Protein AF-A0A7Z8QZM4-F1 (afdb_monomer_lite)

Structure (mmCIF, N/CA/C/O backbone):
data_AF-A0A7Z8QZM4-F1
#
_entry.id   AF-A0A7Z8QZM4-F1
#
loop_
_atom_site.group_PDB
_atom_site.id
_atom_site.type_symbol
_atom_site.label_atom_id
_atom_site.label_alt_id
_atom_site.label_comp_id
_atom_site.label_asym_id
_atom_site.label_entity_id
_atom_site.label_seq_id
_atom_site.pdbx_PDB_ins_code
_atom_site.Cartn_x
_atom_site.Cartn_y
_atom_site.Cartn_z
_atom_site.occupancy
_atom_site.B_iso_or_equiv
_atom_site.auth_seq_id
_atom_site.auth_comp_id
_atom_site.auth_asym_id
_atom_site.auth_atom_id
_atom_site.pdbx_PDB_model_num
ATOM 1 N N . MET A 1 1 ? -69.045 -34.850 90.379 1.00 58.19 1 MET A N 1
ATOM 2 C CA . MET A 1 1 ? -67.818 -34.323 89.741 1.00 58.19 1 MET A CA 1
ATOM 3 C C . MET A 1 1 ? -67.681 -32.853 90.110 1.00 58.19 1 MET A C 1
ATOM 5 O O . MET A 1 1 ? -68.560 -32.062 89.785 1.00 58.19 1 MET A O 1
ATOM 9 N N . ASN A 1 2 ? -66.664 -32.503 90.896 1.00 66.75 2 ASN A N 1
ATOM 10 C CA . ASN A 1 2 ? -66.579 -31.185 91.529 1.00 66.75 2 ASN A CA 1
ATOM 11 C C . ASN A 1 2 ? -66.301 -30.125 90.456 1.00 66.75 2 ASN A C 1
ATOM 13 O O . ASN A 1 2 ? -65.239 -30.155 89.845 1.00 66.75 2 ASN A O 1
ATOM 17 N N . LYS A 1 3 ? -67.230 -29.182 90.233 1.00 71.94 3 LYS A N 1
ATOM 18 C CA . LYS A 1 3 ? -67.118 -28.116 89.209 1.00 71.94 3 LYS A CA 1
ATOM 19 C C . LYS A 1 3 ? -65.774 -27.367 89.255 1.00 71.94 3 LYS A C 1
ATOM 21 O O . LYS A 1 3 ? -65.265 -26.957 88.221 1.00 71.94 3 LYS A O 1
ATOM 26 N N . LYS A 1 4 ? -65.168 -27.265 90.444 1.00 78.50 4 LYS A N 1
ATOM 27 C CA . LYS A 1 4 ? -63.836 -26.679 90.669 1.00 78.50 4 LYS A CA 1
ATOM 28 C C . LYS A 1 4 ? -62.700 -27.449 89.976 1.00 78.50 4 LYS A C 1
ATOM 30 O O . LYS A 1 4 ? -61.766 -26.825 89.493 1.00 78.50 4 LYS A O 1
ATOM 35 N N . LEU A 1 5 ? -62.795 -28.778 89.889 1.00 81.06 5 LEU A N 1
ATOM 36 C CA . LEU A 1 5 ? -61.787 -29.633 89.250 1.00 81.06 5 LEU A CA 1
ATOM 37 C C . LEU A 1 5 ? -61.773 -29.438 87.724 1.00 81.06 5 LEU A C 1
ATOM 39 O O . LEU A 1 5 ? -60.714 -29.355 87.117 1.00 81.06 5 LEU A O 1
ATOM 43 N N . ILE A 1 6 ? -62.957 -29.298 87.118 1.00 83.44 6 ILE A N 1
ATOM 44 C CA . ILE A 1 6 ? -63.114 -29.068 85.672 1.00 83.44 6 ILE A CA 1
ATOM 45 C C . ILE A 1 6 ? -62.553 -27.692 85.288 1.00 83.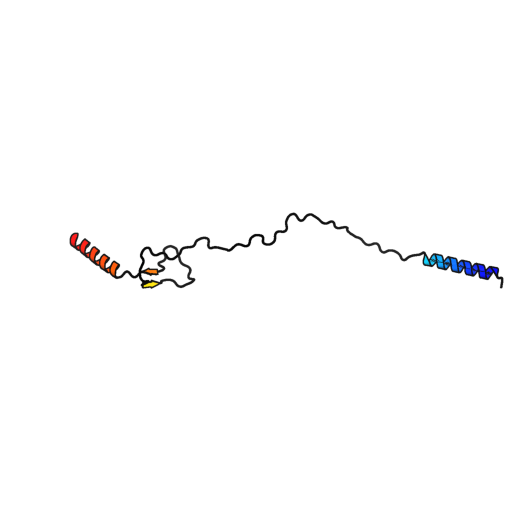44 6 ILE A C 1
ATOM 47 O O . ILE A 1 6 ? -61.843 -27.566 84.294 1.00 83.44 6 ILE A O 1
ATOM 51 N N . LEU A 1 7 ? -62.828 -26.675 86.108 1.00 84.69 7 LEU A N 1
ATOM 52 C CA . LEU A 1 7 ? -62.323 -25.314 85.913 1.00 84.69 7 LEU A CA 1
ATOM 53 C C . LEU A 1 7 ? -60.794 -25.249 86.027 1.00 84.69 7 LEU A C 1
ATOM 55 O O . LEU A 1 7 ? -60.151 -24.598 85.210 1.00 84.69 7 LEU A O 1
ATOM 59 N N . LEU A 1 8 ? -60.210 -25.978 86.984 1.00 87.25 8 LEU A N 1
ATOM 60 C CA . LEU A 1 8 ? -58.759 -26.084 87.137 1.00 87.25 8 LEU A CA 1
ATOM 61 C C . LEU A 1 8 ? -58.110 -26.755 85.916 1.00 87.25 8 LEU A C 1
ATOM 63 O O . LEU A 1 8 ? -57.141 -26.230 85.377 1.00 87.25 8 LEU A O 1
ATOM 67 N N . CYS A 1 9 ? -58.669 -27.873 85.438 1.00 86.50 9 CYS A N 1
ATOM 68 C CA . CYS A 1 9 ? -58.181 -28.536 84.227 1.00 86.50 9 CYS A CA 1
ATOM 69 C C . CYS A 1 9 ? -58.258 -27.623 82.999 1.00 86.50 9 CYS A C 1
ATOM 71 O O . CYS A 1 9 ? -57.295 -27.549 82.243 1.00 86.50 9 CYS A O 1
ATOM 73 N N . MET A 1 10 ? -59.363 -26.895 82.814 1.00 88.12 10 MET A N 1
ATOM 74 C CA . MET A 1 10 ? -59.510 -25.962 81.692 1.00 88.12 10 MET A CA 1
ATOM 75 C C . MET A 1 10 ? -58.445 -24.854 81.732 1.00 88.12 10 MET A C 1
ATOM 77 O O . MET A 1 10 ? -57.879 -24.504 80.700 1.00 88.12 10 MET A O 1
ATOM 81 N N . LEU A 1 11 ? -58.127 -24.345 82.924 1.00 90.25 11 LEU A N 1
ATOM 82 C CA . LEU A 1 11 ? -57.134 -23.288 83.115 1.00 90.25 11 LEU A CA 1
ATOM 83 C C . LEU A 1 11 ? -55.705 -23.787 82.843 1.00 90.25 11 LEU A C 1
ATOM 85 O O . LEU A 1 11 ? -54.921 -23.090 82.203 1.00 90.25 11 LEU A O 1
ATOM 89 N N . ILE A 1 12 ? -55.392 -25.024 83.240 1.00 90.69 12 ILE A N 1
ATOM 90 C CA . ILE A 1 12 ? -54.112 -25.679 82.928 1.00 90.69 12 ILE A CA 1
ATOM 91 C C . ILE A 1 12 ? -53.962 -25.890 81.415 1.00 90.69 12 ILE A C 1
ATOM 93 O O . ILE A 1 12 ? -52.904 -25.604 80.859 1.00 90.69 12 ILE A O 1
ATOM 97 N N . VAL A 1 13 ? -55.018 -26.343 80.733 1.00 90.50 13 VAL A N 1
ATOM 98 C CA . VAL A 1 13 ? -54.999 -26.559 79.276 1.00 90.50 13 VAL A CA 1
ATOM 99 C C . VAL A 1 13 ? -54.814 -25.242 78.519 1.00 90.50 13 VAL A C 1
ATOM 101 O O . VAL A 1 13 ? -54.049 -25.197 77.555 1.00 90.50 13 VAL A O 1
ATOM 104 N N . LEU A 1 14 ? -55.457 -24.163 78.973 1.00 90.75 14 LEU A N 1
ATOM 105 C CA . LEU A 1 14 ? -55.285 -22.822 78.407 1.00 90.75 14 LEU A CA 1
ATOM 106 C C . LEU A 1 14 ? -53.864 -22.281 78.618 1.00 90.75 14 LEU A C 1
ATOM 108 O O . LEU A 1 14 ? -53.269 -21.743 77.688 1.00 90.75 14 LEU A O 1
ATOM 112 N N . GLY A 1 15 ? -53.289 -22.471 79.809 1.00 90.06 15 GLY A N 1
ATOM 113 C CA . GLY A 1 15 ? -51.907 -22.069 80.082 1.00 90.06 15 GLY A CA 1
ATOM 114 C C . GLY A 1 15 ? -50.886 -22.862 79.261 1.00 90.06 15 GLY A C 1
ATOM 115 O O . GLY A 1 15 ? -49.938 -22.295 78.723 1.00 90.06 15 GLY A O 1
ATOM 116 N N . ALA A 1 16 ? -51.103 -24.170 79.102 1.00 87.31 16 ALA A N 1
ATOM 117 C CA . ALA A 1 16 ? -50.231 -25.025 78.302 1.00 87.31 16 ALA A CA 1
ATOM 118 C C . ALA A 1 16 ? -50.283 -24.667 76.809 1.00 87.31 16 ALA A C 1
ATOM 120 O O . ALA A 1 16 ? -49.244 -24.612 76.153 1.00 87.31 16 ALA A O 1
ATOM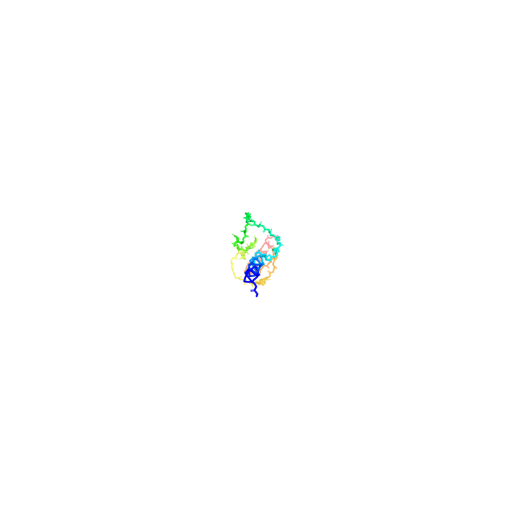 121 N N . THR A 1 17 ? -51.472 -24.374 76.274 1.00 85.00 17 THR A N 1
ATOM 122 C CA . THR A 1 17 ? -51.618 -23.955 74.872 1.00 85.00 17 THR A CA 1
ATOM 123 C C . THR A 1 17 ? -51.004 -22.582 74.617 1.00 85.00 17 THR A C 1
ATOM 125 O O . THR A 1 17 ? -50.324 -22.422 73.604 1.00 85.00 17 THR A O 1
ATOM 128 N N . SER A 1 18 ? -51.151 -21.613 75.530 1.00 84.75 18 SER A N 1
ATOM 129 C CA . SER A 1 18 ? -50.508 -20.300 75.363 1.00 84.75 18 SER A CA 1
ATOM 130 C C . SER A 1 18 ? -48.980 -20.393 75.417 1.00 84.75 18 SER A C 1
ATOM 132 O O . SER A 1 18 ? -48.287 -19.719 74.653 1.00 84.75 18 SER A O 1
ATOM 134 N N . TYR A 1 19 ? -48.450 -21.241 76.304 1.00 86.94 19 TYR A N 1
ATOM 135 C CA . TYR A 1 19 ? -47.015 -21.480 76.428 1.00 86.94 19 TYR A CA 1
ATOM 136 C C . TYR A 1 19 ? -46.443 -22.155 75.178 1.00 86.94 19 TYR A C 1
ATOM 138 O O . TYR A 1 19 ? -45.440 -21.696 74.637 1.00 86.94 19 TYR A O 1
ATOM 146 N N . TYR A 1 20 ? -47.124 -23.181 74.661 1.00 84.44 20 TYR A N 1
ATOM 147 C CA . TYR A 1 20 ? -46.693 -23.891 73.458 1.00 84.44 20 TYR A CA 1
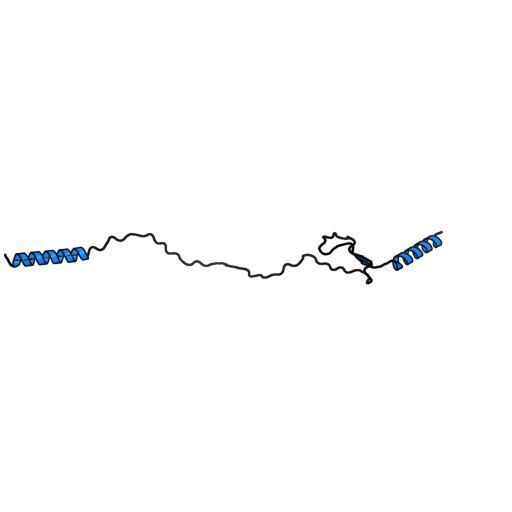ATOM 148 C C . TYR A 1 20 ? -46.685 -22.986 72.218 1.00 84.44 20 TYR A C 1
ATOM 150 O O . TYR A 1 20 ? -45.743 -23.028 71.435 1.00 84.44 20 TYR A O 1
ATOM 158 N N . PHE A 1 21 ? -47.677 -22.101 72.078 1.00 80.44 21 PHE A N 1
ATOM 159 C CA . PHE A 1 21 ? -47.702 -21.110 70.996 1.00 80.44 21 PHE A CA 1
ATOM 160 C C . PHE A 1 21 ? -46.608 -20.036 71.106 1.00 80.44 21 PHE A C 1
ATOM 162 O O . PHE A 1 21 ? -46.297 -19.392 70.106 1.00 80.44 21 PHE A O 1
ATOM 169 N N . SER A 1 22 ? -46.026 -19.828 72.292 1.00 78.50 22 SE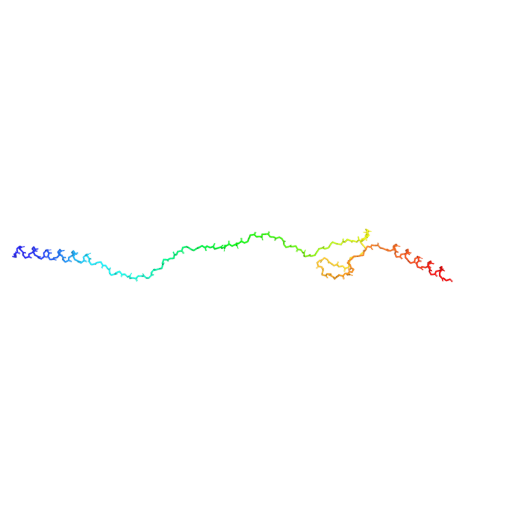R A N 1
ATOM 170 C CA . SER A 1 22 ? -44.970 -18.826 72.501 1.00 78.50 22 SER A CA 1
ATOM 171 C C . SER A 1 22 ? -43.560 -19.361 72.225 1.00 78.50 22 SER A C 1
ATOM 173 O O . SER A 1 22 ? -42.635 -18.567 72.055 1.00 78.50 22 SER A O 1
ATOM 175 N N . ILE A 1 23 ? -43.375 -20.684 72.150 1.00 79.81 23 ILE A N 1
ATOM 176 C CA . ILE A 1 23 ? -42.096 -21.298 71.774 1.00 79.81 23 ILE A CA 1
ATOM 177 C C . ILE A 1 23 ? -42.009 -21.306 70.244 1.00 79.81 23 ILE A C 1
ATOM 179 O O . ILE A 1 23 ? -42.478 -22.220 69.569 1.00 79.81 23 ILE A O 1
ATOM 183 N N . GLY A 1 24 ? -41.451 -20.232 69.688 1.00 72.19 24 GLY A N 1
ATOM 184 C CA . GLY A 1 24 ? -41.164 -20.132 68.258 1.00 72.19 24 GLY A CA 1
ATOM 185 C C . GLY A 1 24 ? -40.054 -21.101 67.815 1.00 72.19 24 GLY A C 1
ATOM 186 O O . GLY A 1 24 ? -39.226 -21.497 68.637 1.00 72.19 24 GLY A O 1
ATOM 187 N N . PRO A 1 25 ? -40.013 -21.479 66.525 1.00 71.56 25 PRO A N 1
ATOM 188 C CA . PRO A 1 25 ? -38.997 -22.383 65.990 1.00 71.56 25 PRO A CA 1
ATOM 189 C C . PRO A 1 25 ? -37.581 -21.804 66.121 1.00 71.56 25 PRO A C 1
ATOM 191 O O . PRO A 1 25 ? -37.372 -20.591 66.011 1.00 71.56 25 PRO A O 1
ATOM 194 N N . GLU A 1 26 ? -36.614 -22.694 66.338 1.00 70.69 26 GLU A N 1
ATOM 195 C CA . GLU A 1 26 ? -35.197 -22.370 66.507 1.00 70.69 26 GLU A CA 1
ATOM 196 C C . GLU A 1 26 ? -34.645 -21.709 65.232 1.00 70.69 26 GLU A C 1
ATOM 198 O O . GLU A 1 26 ? -34.824 -22.208 64.118 1.00 70.69 26 GLU A O 1
ATOM 203 N N . ARG A 1 27 ? -34.052 -20.519 65.377 1.00 73.50 27 ARG A N 1
ATOM 204 C CA . ARG A 1 27 ? -33.596 -19.707 64.242 1.00 73.50 27 ARG A CA 1
ATOM 205 C C . ARG A 1 27 ? -32.245 -20.227 63.760 1.00 73.50 27 ARG A C 1
ATOM 207 O O . ARG A 1 27 ? -31.322 -20.361 64.552 1.00 73.50 27 ARG A O 1
ATOM 214 N N . ILE A 1 28 ? -32.140 -20.504 62.463 1.00 78.19 28 ILE A N 1
ATOM 215 C CA . ILE A 1 28 ? -30.898 -20.962 61.832 1.00 78.19 28 ILE A CA 1
ATOM 216 C C . ILE A 1 28 ? -29.998 -19.748 61.601 1.00 78.19 28 ILE A C 1
ATOM 218 O O . ILE A 1 28 ? -30.370 -18.836 60.858 1.00 78.19 28 ILE A O 1
ATOM 222 N N . ASP A 1 29 ? -28.817 -19.751 62.211 1.00 77.94 29 ASP A N 1
ATOM 223 C CA . ASP A 1 29 ? -27.826 -18.700 62.005 1.00 77.94 29 ASP A CA 1
ATOM 224 C C . ASP A 1 29 ? -27.148 -18.847 60.637 1.00 77.94 29 ASP A C 1
ATOM 226 O O . ASP A 1 29 ? -26.648 -19.913 60.270 1.00 77.94 29 ASP A O 1
ATOM 230 N N . VAL A 1 30 ? -27.130 -17.753 59.872 1.00 82.69 30 VAL A N 1
ATOM 231 C CA . VAL A 1 30 ? -26.478 -17.673 58.560 1.00 82.69 30 VAL A CA 1
ATOM 232 C C . VAL A 1 30 ? -25.405 -16.593 58.561 1.00 82.69 30 VAL A C 1
ATOM 234 O O . VAL A 1 30 ? -25.613 -15.483 59.051 1.00 82.69 30 VAL A O 1
ATOM 237 N N . THR A 1 31 ? -24.261 -16.900 57.955 1.00 80.88 31 THR A N 1
ATOM 238 C CA . THR A 1 31 ? -23.174 -15.934 57.779 1.00 80.88 31 THR A CA 1
ATOM 239 C C . THR A 1 31 ? -23.470 -15.043 56.581 1.00 80.88 31 THR A C 1
ATOM 241 O O . THR A 1 31 ? -23.586 -15.518 55.452 1.00 80.88 31 THR A O 1
ATOM 244 N N . GLN A 1 32 ? -23.579 -13.740 56.823 1.00 82.81 32 GLN A N 1
ATOM 245 C CA . GLN A 1 32 ? -23.805 -12.733 55.790 1.00 82.81 32 GLN A CA 1
ATOM 246 C C . GLN A 1 32 ? -22.618 -11.776 55.735 1.00 82.81 32 GLN A C 1
ATOM 248 O O . GLN A 1 32 ? -22.040 -11.426 56.763 1.00 82.81 32 GLN A O 1
ATOM 253 N N . TYR A 1 33 ? -22.285 -11.326 54.528 1.00 83.00 33 TYR A N 1
ATOM 254 C CA . TYR A 1 33 ? -21.271 -10.302 54.305 1.00 83.00 33 TYR A CA 1
ATOM 255 C C . TYR A 1 33 ? -21.915 -9.095 53.641 1.00 83.00 33 TYR A C 1
ATOM 257 O O . TYR A 1 33 ? -22.612 -9.218 52.635 1.00 83.00 33 TYR A O 1
ATOM 265 N N . ILE A 1 34 ? -21.658 -7.921 54.208 1.00 80.75 34 ILE A N 1
ATOM 266 C CA . ILE A 1 34 ? -22.122 -6.652 53.659 1.00 80.75 34 ILE A CA 1
ATOM 267 C C . ILE A 1 34 ? -21.048 -6.163 52.691 1.00 80.75 34 ILE A C 1
ATOM 269 O O . ILE A 1 34 ? -19.938 -5.826 53.101 1.00 80.75 34 ILE A O 1
ATOM 273 N N . VAL A 1 35 ? -21.368 -6.149 51.399 1.00 85.25 35 VAL A N 1
ATOM 274 C CA . VAL A 1 35 ? -20.502 -5.571 50.367 1.00 85.25 35 VAL A CA 1
ATOM 275 C C . VAL A 1 35 ? -20.857 -4.104 50.150 1.00 85.25 35 VAL A C 1
ATOM 277 O O . VAL A 1 35 ? -22.031 -3.739 50.100 1.00 85.25 35 VAL A O 1
ATOM 280 N N . ALA A 1 36 ? -19.835 -3.263 50.007 1.00 83.69 36 ALA A N 1
ATOM 281 C CA . ALA A 1 36 ? -19.983 -1.850 49.680 1.00 83.69 36 ALA A CA 1
ATOM 282 C C . ALA A 1 36 ? -19.564 -1.598 48.228 1.00 83.69 36 ALA A C 1
ATOM 284 O O . ALA A 1 36 ? -18.672 -2.266 47.700 1.00 83.69 36 ALA A O 1
ATOM 285 N N . GLN A 1 37 ? -20.197 -0.622 47.579 1.00 82.31 37 GLN A N 1
ATOM 286 C CA . GLN A 1 37 ? -19.766 -0.179 46.257 1.00 82.31 37 GLN A CA 1
ATOM 287 C C . GLN A 1 37 ? -18.417 0.541 46.374 1.00 82.31 37 GLN A C 1
ATOM 289 O O . GLN A 1 37 ? -18.247 1.423 47.215 1.00 82.31 37 GLN A O 1
ATOM 294 N N . GLY A 1 38 ? -17.457 0.138 45.542 1.00 83.75 38 GLY A N 1
ATOM 295 C CA . GLY A 1 38 ? -16.140 0.761 45.438 1.00 83.75 38 GLY A CA 1
ATOM 296 C C . GLY A 1 38 ? -16.021 1.618 44.180 1.00 83.75 38 GLY A C 1
ATOM 297 O O . GLY A 1 38 ? -16.692 1.372 43.178 1.00 83.75 38 GLY A O 1
ATOM 298 N N . GLU A 1 39 ? -15.149 2.621 44.223 1.00 80.38 39 GLU A N 1
ATOM 299 C CA . GLU A 1 39 ? -14.912 3.516 43.092 1.00 80.38 39 GLU A CA 1
ATOM 300 C C . GLU A 1 39 ? -14.161 2.796 41.958 1.00 80.38 39 GLU A C 1
ATOM 302 O O . GLU A 1 39 ? -13.040 2.305 42.127 1.00 80.38 39 GLU A O 1
ATOM 307 N N . VAL A 1 40 ? -14.769 2.755 40.770 1.00 81.00 40 VAL A N 1
ATOM 308 C CA . VAL A 1 40 ? -14.133 2.229 39.556 1.00 81.00 40 VAL A CA 1
ATOM 309 C C . VAL A 1 40 ? -13.277 3.333 38.937 1.00 81.00 40 VAL A C 1
ATOM 311 O O . VAL A 1 40 ? -13.787 4.210 38.247 1.00 81.00 40 VAL A O 1
ATOM 314 N N . LYS A 1 41 ? -11.960 3.284 39.164 1.00 77.19 41 LYS A N 1
ATOM 315 C CA . LYS A 1 41 ? -11.024 4.349 38.749 1.00 77.19 41 LYS A CA 1
ATOM 316 C C . LYS A 1 41 ? -10.934 4.573 37.235 1.00 77.19 41 LYS A C 1
ATOM 318 O O . LYS A 1 41 ? -10.629 5.681 36.809 1.00 77.19 41 LYS A O 1
ATOM 323 N N . ALA A 1 42 ? -11.169 3.543 36.425 1.00 73.06 42 ALA A N 1
ATOM 324 C CA . ALA A 1 42 ? -11.301 3.674 34.977 1.00 73.06 42 ALA A CA 1
ATOM 325 C C . ALA A 1 42 ? -11.931 2.408 34.387 1.00 73.06 42 ALA A C 1
ATOM 327 O O . ALA A 1 42 ? -11.442 1.304 34.615 1.00 73.06 42 ALA A O 1
ATOM 328 N N . SER A 1 43 ? -12.976 2.576 33.580 1.00 71.06 43 SER A N 1
ATOM 329 C CA . SER A 1 43 ? -13.466 1.548 32.663 1.00 71.06 43 SER A CA 1
ATOM 330 C C . SER A 1 43 ? -13.480 2.164 31.271 1.00 71.06 43 SER A C 1
ATOM 332 O O . SER A 1 43 ? -14.261 3.073 30.998 1.00 71.06 43 SER A O 1
ATOM 334 N N . VAL A 1 44 ? -12.545 1.745 30.418 1.00 69.06 44 VAL A N 1
ATOM 335 C CA . VAL A 1 44 ? -12.354 2.331 29.087 1.00 69.06 44 VAL A CA 1
ATOM 336 C C . VAL A 1 44 ? -12.588 1.248 28.048 1.00 69.06 44 VAL A C 1
ATOM 338 O O . VAL A 1 44 ? -11.721 0.415 27.797 1.00 69.06 44 VAL A O 1
ATOM 341 N N . ALA A 1 45 ? -13.760 1.273 27.422 1.00 70.75 45 ALA A N 1
ATOM 342 C CA . ALA A 1 45 ? -14.032 0.497 26.223 1.00 70.75 45 ALA A CA 1
ATOM 343 C C . ALA A 1 45 ? -13.945 1.421 24.998 1.00 70.75 45 ALA A C 1
ATOM 345 O O . ALA A 1 45 ? -14.689 2.389 24.882 1.00 70.75 45 ALA A O 1
ATOM 346 N N . ASN A 1 46 ? -13.012 1.109 24.096 1.00 60.03 46 ASN A N 1
ATOM 347 C CA . ASN A 1 46 ? -12.948 1.580 22.708 1.00 60.03 46 ASN A CA 1
ATOM 348 C C . ASN A 1 46 ? -13.083 3.106 22.470 1.00 60.03 46 ASN A C 1
ATOM 350 O O . ASN A 1 46 ? -13.867 3.550 21.635 1.00 60.03 46 ASN A O 1
ATOM 354 N N . THR A 1 47 ? -12.287 3.931 23.158 1.00 64.19 47 THR A N 1
ATOM 355 C CA . THR A 1 47 ? -12.311 5.405 23.006 1.00 64.19 47 THR A CA 1
ATOM 356 C C . THR A 1 47 ? -11.600 5.934 21.758 1.00 64.19 47 THR A C 1
ATOM 358 O O . THR A 1 47 ? -11.559 7.145 21.538 1.00 64.19 47 THR A O 1
ATOM 361 N N . ARG A 1 48 ? -11.022 5.063 20.921 1.00 67.44 48 ARG A N 1
ATOM 362 C CA . ARG A 1 48 ? -10.275 5.489 19.734 1.00 67.44 48 ARG A CA 1
ATOM 363 C C . ARG A 1 48 ? -10.568 4.597 18.540 1.00 67.44 48 ARG A C 1
ATOM 365 O O . ARG A 1 48 ? -9.866 3.627 18.277 1.00 67.44 48 ARG A O 1
ATOM 372 N N . VAL A 1 49 ? -11.583 4.986 17.779 1.00 74.81 49 VAL A N 1
ATOM 373 C CA . VAL A 1 49 ? -11.793 4.457 16.433 1.00 74.81 49 VAL A CA 1
ATOM 374 C C . VAL A 1 49 ? -10.779 5.139 15.517 1.00 74.81 49 VAL A C 1
ATOM 376 O O . VAL A 1 49 ? -10.780 6.359 15.365 1.00 74.81 49 VAL A O 1
ATOM 379 N N . GLY A 1 50 ? -9.861 4.360 14.955 1.00 78.44 50 GLY A N 1
ATOM 380 C CA . GLY A 1 50 ? -8.815 4.848 14.063 1.00 78.44 50 GLY A CA 1
ATOM 381 C C . GLY A 1 50 ? -8.675 3.943 12.848 1.00 78.44 50 GLY A C 1
ATOM 382 O O . GLY A 1 50 ? -8.871 2.734 12.933 1.00 78.44 50 GLY A O 1
ATOM 383 N N . THR A 1 51 ? -8.335 4.522 11.699 1.00 88.81 51 THR A N 1
ATOM 384 C CA . THR A 1 51 ? -8.023 3.750 10.493 1.00 88.81 51 THR A CA 1
ATOM 385 C C . THR A 1 51 ? -6.537 3.427 10.461 1.00 88.81 51 THR A C 1
ATOM 387 O O . THR A 1 51 ? -5.703 4.328 10.554 1.00 88.81 51 THR A O 1
ATOM 390 N N . ILE A 1 52 ? -6.194 2.159 10.251 1.00 90.00 52 ILE A N 1
ATOM 391 C CA . ILE A 1 52 ? -4.807 1.763 10.000 1.00 90.00 52 ILE A CA 1
ATOM 392 C C . ILE A 1 52 ? -4.401 2.269 8.609 1.00 90.00 52 ILE A C 1
ATOM 394 O O . ILE A 1 52 ? -5.086 2.028 7.613 1.00 90.00 52 ILE A O 1
ATOM 398 N N . LYS A 1 53 ? -3.283 2.995 8.534 1.00 90.94 53 LYS A N 1
ATOM 399 C CA . LYS A 1 53 ? -2.674 3.470 7.284 1.00 90.94 53 LYS A CA 1
ATOM 400 C C . LYS A 1 53 ? -1.295 2.840 7.116 1.00 90.94 53 LYS A C 1
ATOM 402 O O . LYS A 1 53 ? -0.618 2.546 8.096 1.00 90.94 53 LYS A O 1
ATOM 407 N N . ALA A 1 54 ? -0.871 2.652 5.868 1.00 92.06 54 ALA A N 1
ATOM 408 C CA . ALA A 1 54 ? 0.473 2.167 5.572 1.00 92.06 54 ALA A CA 1
ATOM 409 C C . ALA A 1 54 ? 1.532 3.171 6.057 1.00 92.06 54 ALA A C 1
ATOM 411 O O . ALA A 1 54 ? 1.402 4.369 5.810 1.00 92.06 54 ALA A O 1
ATOM 412 N N . CYS A 1 55 ? 2.609 2.678 6.679 1.00 92.44 55 CYS A N 1
ATOM 413 C CA . CYS A 1 55 ? 3.712 3.522 7.157 1.00 92.44 55 CYS A CA 1
ATOM 414 C C . CYS A 1 55 ? 4.406 4.286 6.019 1.00 92.44 55 CYS A C 1
ATOM 416 O O . CYS A 1 55 ? 4.929 5.378 6.219 1.00 92.44 55 CYS A O 1
ATOM 418 N N . ARG A 1 56 ? 4.449 3.691 4.822 1.00 89.69 56 ARG A N 1
ATOM 419 C CA . ARG A 1 56 ? 5.010 4.284 3.607 1.00 89.69 56 ARG A CA 1
ATOM 420 C C . ARG A 1 56 ? 4.083 3.984 2.442 1.00 89.69 56 ARG A C 1
ATOM 422 O O . ARG A 1 56 ? 3.669 2.842 2.263 1.00 89.69 56 ARG A O 1
ATOM 429 N N . ARG A 1 57 ? 3.788 5.004 1.642 1.00 89.44 57 ARG A N 1
ATOM 430 C CA . ARG A 1 57 ? 2.990 4.889 0.422 1.00 89.44 57 ARG A CA 1
ATOM 431 C C . ARG A 1 57 ? 3.693 5.651 -0.689 1.00 89.44 57 ARG A C 1
ATOM 433 O O . ARG A 1 57 ? 4.076 6.798 -0.491 1.00 89.44 57 ARG A O 1
ATOM 440 N N . ALA A 1 58 ? 3.851 5.010 -1.837 1.00 86.81 58 ALA A N 1
ATOM 441 C CA . ALA A 1 58 ? 4.350 5.634 -3.052 1.00 86.81 58 ALA A CA 1
ATOM 442 C C . ALA A 1 58 ? 3.437 5.228 -4.207 1.00 86.81 58 ALA A C 1
ATOM 444 O O . ALA A 1 58 ? 3.046 4.066 -4.307 1.00 86.81 58 ALA A O 1
ATOM 445 N N . TYR A 1 59 ? 3.087 6.193 -5.049 1.00 86.62 59 TYR A N 1
ATOM 446 C CA . TYR A 1 59 ? 2.412 5.932 -6.314 1.00 86.62 59 TYR A CA 1
ATOM 447 C C . TYR A 1 59 ? 3.462 5.741 -7.412 1.00 86.62 59 TYR A C 1
ATOM 449 O O . TYR A 1 59 ? 4.583 6.241 -7.297 1.00 86.62 59 TYR A O 1
ATOM 457 N N . LEU A 1 60 ? 3.104 5.026 -8.479 1.00 85.88 60 LEU A N 1
ATOM 458 C CA . LEU A 1 60 ? 3.914 4.993 -9.694 1.00 85.88 60 LEU A CA 1
ATOM 459 C C . LEU A 1 60 ? 3.896 6.393 -10.320 1.00 85.88 60 LEU A C 1
ATOM 461 O O . LEU A 1 60 ? 2.884 6.810 -10.871 1.00 85.88 60 LEU A O 1
ATOM 465 N N . ALA A 1 61 ? 5.011 7.112 -10.206 1.00 85.69 61 ALA A N 1
ATOM 466 C CA . ALA A 1 61 ? 5.202 8.440 -10.781 1.00 85.69 61 ALA A CA 1
ATOM 467 C C . ALA A 1 61 ? 6.434 8.422 -11.705 1.00 85.69 61 ALA A C 1
ATOM 469 O O . ALA A 1 61 ? 7.546 8.702 -11.249 1.00 85.69 61 ALA A O 1
ATOM 470 N N . PRO A 1 62 ? 6.276 8.015 -12.979 1.00 87.12 62 PRO A N 1
ATOM 471 C CA . PRO A 1 62 ? 7.351 8.078 -13.963 1.00 87.12 62 PRO A CA 1
ATOM 472 C C . PRO A 1 62 ? 7.838 9.519 -14.161 1.00 87.12 62 PRO A C 1
ATOM 474 O O . PRO A 1 62 ? 7.046 10.457 -14.126 1.00 87.12 62 PRO A O 1
ATOM 477 N N . ALA A 1 63 ? 9.141 9.696 -14.397 1.00 85.94 63 ALA A N 1
ATOM 478 C CA . ALA A 1 63 ? 9.731 11.019 -14.631 1.00 85.94 63 ALA A CA 1
ATOM 479 C C . ALA A 1 63 ? 9.300 11.646 -15.969 1.00 85.94 63 ALA A C 1
ATOM 481 O O . ALA A 1 63 ? 9.337 12.863 -16.123 1.00 85.94 63 ALA A O 1
ATOM 482 N N . ILE A 1 64 ? 8.901 10.807 -16.927 1.00 86.00 64 ILE A N 1
ATOM 483 C CA . ILE A 1 64 ? 8.384 11.207 -18.232 1.00 86.00 64 ILE A CA 1
ATOM 484 C C . ILE A 1 64 ? 7.001 10.591 -18.434 1.00 86.00 64 ILE A C 1
ATOM 486 O O . ILE A 1 64 ? 6.768 9.435 -18.074 1.00 86.00 64 ILE A O 1
ATOM 490 N N . GLY A 1 65 ? 6.085 11.372 -19.001 1.00 86.44 65 GLY A N 1
ATOM 491 C CA . GLY A 1 65 ? 4.815 10.850 -19.496 1.00 86.44 65 GLY A CA 1
ATOM 492 C C . GLY A 1 65 ? 5.017 10.064 -20.793 1.00 86.44 65 GLY A C 1
ATOM 493 O O . GLY A 1 65 ? 6.022 10.230 -21.480 1.00 86.44 65 GLY A O 1
ATOM 494 N N . GLY A 1 66 ? 4.057 9.210 -21.133 1.00 89.31 66 GLY A N 1
ATOM 495 C CA . GLY A 1 66 ? 4.078 8.441 -22.372 1.00 89.31 66 GLY A CA 1
ATOM 496 C C . GLY A 1 66 ? 3.211 7.193 -22.283 1.00 89.31 66 GLY A C 1
ATOM 497 O O . GLY A 1 66 ? 2.531 6.955 -21.284 1.00 89.31 66 GLY A O 1
ATOM 498 N N . ASN A 1 67 ? 3.259 6.384 -23.336 1.00 91.38 67 ASN A N 1
ATOM 499 C CA . ASN A 1 67 ? 2.520 5.129 -23.393 1.00 91.38 67 ASN A CA 1
ATOM 500 C C . ASN A 1 67 ? 3.242 4.034 -22.606 1.00 91.38 67 ASN A C 1
ATOM 502 O O . ASN A 1 67 ? 4.468 3.930 -22.638 1.00 91.38 67 ASN A O 1
ATOM 506 N N . VAL A 1 68 ? 2.479 3.184 -21.920 1.00 93.06 68 VAL A N 1
ATOM 507 C CA . VAL A 1 68 ? 3.028 2.018 -21.220 1.00 93.06 68 VAL A CA 1
ATOM 508 C C . VAL A 1 68 ? 3.394 0.955 -22.251 1.00 93.06 68 VAL A C 1
ATOM 510 O O . VAL A 1 68 ? 2.512 0.366 -22.867 1.00 93.06 68 VAL A O 1
ATOM 513 N N . ALA A 1 69 ? 4.687 0.691 -22.429 1.00 94.19 69 ALA A N 1
ATOM 514 C CA . ALA A 1 69 ? 5.154 -0.369 -23.319 1.00 94.19 69 ALA A CA 1
ATOM 515 C C . ALA A 1 69 ? 5.054 -1.745 -22.655 1.00 94.19 69 ALA A C 1
ATOM 517 O O . ALA A 1 69 ? 4.696 -2.733 -23.297 1.00 94.19 69 ALA A O 1
ATOM 518 N N . ARG A 1 70 ? 5.392 -1.824 -21.362 1.00 93.88 70 ARG A N 1
ATOM 519 C CA . ARG A 1 70 ? 5.356 -3.080 -20.607 1.00 93.88 70 ARG A CA 1
ATOM 520 C C . ARG A 1 70 ? 5.207 -2.843 -19.109 1.00 93.88 70 ARG A C 1
ATOM 522 O O . ARG A 1 70 ? 5.834 -1.945 -18.549 1.00 93.88 70 ARG A O 1
ATOM 529 N N . LEU A 1 71 ? 4.435 -3.712 -18.460 1.00 94.56 71 LEU A N 1
ATOM 530 C CA . LEU A 1 71 ? 4.357 -3.837 -17.006 1.00 94.56 71 LEU A CA 1
ATOM 531 C C . LEU A 1 71 ? 5.062 -5.134 -16.582 1.00 94.56 71 LEU A C 1
ATOM 533 O O . LEU A 1 71 ? 4.797 -6.192 -17.148 1.00 94.56 71 LEU A O 1
ATOM 537 N N . PHE A 1 72 ? 5.981 -5.050 -15.621 1.00 94.75 72 PHE A N 1
ATOM 538 C CA . PHE A 1 72 ? 6.819 -6.180 -15.186 1.00 94.75 72 PHE A CA 1
ATOM 539 C C . PHE A 1 72 ? 6.338 -6.837 -13.891 1.00 94.75 72 PHE A C 1
ATOM 541 O O . PHE A 1 72 ? 6.962 -7.783 -13.421 1.00 94.75 72 PHE A O 1
ATOM 548 N N . VAL A 1 73 ? 5.259 -6.325 -13.308 1.00 95.31 73 VAL A N 1
ATOM 549 C CA . VAL A 1 73 ? 4.695 -6.783 -12.037 1.00 95.31 73 VAL A CA 1
ATOM 550 C C . VAL A 1 73 ? 3.194 -6.965 -12.174 1.00 95.31 73 VAL A C 1
ATOM 552 O O . VAL A 1 73 ? 2.560 -6.326 -13.016 1.00 95.31 73 VAL A O 1
ATOM 555 N N . LYS A 1 74 ? 2.622 -7.829 -11.342 1.00 94.88 74 LYS A N 1
ATOM 556 C CA . LYS A 1 74 ? 1.173 -8.023 -11.252 1.00 94.88 74 LYS A CA 1
ATOM 557 C C . LYS A 1 74 ? 0.592 -7.269 -10.061 1.00 94.88 74 LYS A C 1
ATOM 559 O O . LYS A 1 74 ? 1.291 -6.895 -9.119 1.00 94.88 74 LYS A O 1
ATOM 564 N N . GLU A 1 75 ? -0.714 -7.048 -10.099 1.00 93.31 75 GLU A N 1
ATOM 565 C CA . GLU A 1 75 ? -1.431 -6.479 -8.962 1.00 93.31 75 GLU A CA 1
ATOM 566 C C . GLU A 1 75 ? -1.292 -7.379 -7.725 1.00 93.31 75 GLU A C 1
ATOM 568 O O . GLU A 1 75 ? -1.376 -8.603 -7.816 1.00 93.31 75 GLU A O 1
ATOM 573 N N . GLY A 1 76 ? -1.043 -6.763 -6.566 1.00 93.62 76 GLY A N 1
ATOM 574 C CA . GLY A 1 76 ? -0.832 -7.469 -5.297 1.00 93.62 76 GLY A CA 1
ATOM 575 C C . GLY A 1 76 ? 0.570 -8.060 -5.095 1.00 93.62 76 GLY A C 1
ATOM 576 O O . GLY A 1 76 ? 0.842 -8.610 -4.030 1.00 93.62 76 GLY A O 1
ATOM 577 N N . GLU A 1 77 ? 1.475 -7.935 -6.068 1.00 94.44 77 GLU A N 1
ATOM 578 C CA . GLU A 1 77 ? 2.834 -8.469 -5.962 1.00 94.44 77 GLU A CA 1
ATOM 579 C C . GLU A 1 77 ? 3.713 -7.663 -4.985 1.00 94.44 77 GLU A C 1
ATOM 581 O O . GLU A 1 77 ? 3.667 -6.431 -4.927 1.00 94.44 77 GLU A O 1
ATOM 586 N N . LEU A 1 78 ? 4.554 -8.364 -4.216 1.00 94.25 78 LEU A N 1
ATOM 587 C CA . LEU A 1 78 ? 5.552 -7.742 -3.346 1.00 94.25 78 LEU A CA 1
ATOM 588 C C . LEU A 1 78 ? 6.784 -7.337 -4.160 1.00 94.25 78 LEU A C 1
ATOM 590 O O . LEU A 1 78 ? 7.449 -8.177 -4.761 1.00 94.25 78 LEU A O 1
ATOM 594 N N . VAL A 1 79 ? 7.130 -6.051 -4.119 1.00 94.00 79 VAL A N 1
ATOM 595 C CA . VAL A 1 79 ? 8.227 -5.480 -4.913 1.00 94.00 79 VAL A CA 1
ATOM 596 C C . VAL A 1 79 ? 9.387 -5.001 -4.046 1.00 94.00 79 VAL A C 1
ATOM 598 O O . VAL A 1 79 ? 9.214 -4.592 -2.895 1.00 94.00 79 VA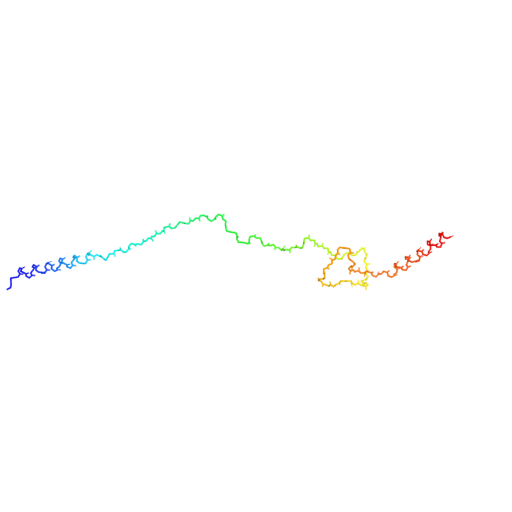L A O 1
ATOM 601 N N . LYS A 1 80 ? 10.599 -5.021 -4.608 1.00 93.56 80 LYS A N 1
ATOM 602 C CA . LYS A 1 80 ? 11.820 -4.535 -3.949 1.00 93.56 80 LYS A CA 1
ATOM 603 C C . LYS A 1 80 ? 12.159 -3.105 -4.374 1.00 93.56 80 LYS A C 1
ATOM 605 O O . LYS A 1 80 ? 11.801 -2.635 -5.453 1.00 93.56 80 LYS A O 1
ATOM 610 N N . LYS A 1 81 ? 12.919 -2.398 -3.533 1.00 91.44 81 LYS A N 1
ATOM 611 C CA . LYS A 1 81 ? 13.446 -1.065 -3.868 1.00 91.44 81 LYS A CA 1
ATOM 612 C C . LYS A 1 81 ? 14.315 -1.153 -5.134 1.00 91.44 81 LYS A C 1
ATOM 614 O O . LYS A 1 81 ? 15.176 -2.022 -5.210 1.00 91.44 81 LYS A O 1
ATOM 619 N N . LYS A 1 82 ? 14.123 -0.217 -6.075 1.00 91.75 82 LYS A N 1
ATOM 620 C CA . LYS A 1 82 ? 14.792 -0.153 -7.398 1.00 91.75 82 LYS A CA 1
ATOM 621 C C . LYS A 1 82 ? 14.439 -1.287 -8.378 1.00 91.75 82 LYS A C 1
ATOM 623 O O . LYS A 1 82 ? 15.106 -1.421 -9.397 1.00 91.75 82 LYS A O 1
ATOM 628 N N . GLN A 1 83 ? 13.407 -2.082 -8.107 1.00 93.81 83 GLN A N 1
ATOM 629 C CA . GLN A 1 83 ? 12.880 -3.023 -9.094 1.00 93.81 83 GLN A CA 1
ATOM 630 C C . GLN A 1 83 ? 12.237 -2.261 -10.261 1.00 93.81 83 GLN A C 1
ATOM 632 O O . GLN A 1 83 ? 11.530 -1.276 -10.042 1.00 93.81 83 GLN A O 1
ATOM 637 N N . LEU A 1 84 ? 12.474 -2.712 -11.495 1.00 93.56 84 LEU A N 1
ATOM 638 C CA . LEU A 1 84 ? 11.775 -2.190 -12.667 1.00 93.56 84 LEU A CA 1
ATOM 639 C C . LEU A 1 84 ? 10.313 -2.643 -12.606 1.00 93.56 84 LEU A C 1
ATOM 641 O O . LEU A 1 84 ? 10.034 -3.837 -12.662 1.00 93.56 84 LEU A O 1
ATOM 645 N N . LEU A 1 85 ? 9.396 -1.689 -12.453 1.00 94.44 85 LEU A N 1
ATOM 646 C CA . LEU A 1 85 ? 7.961 -1.968 -12.331 1.00 94.44 85 LEU A CA 1
ATOM 647 C C . LEU A 1 85 ? 7.245 -1.812 -13.675 1.00 94.44 85 LEU A C 1
ATOM 649 O O . LEU A 1 85 ? 6.405 -2.629 -14.043 1.00 94.44 85 LEU A O 1
ATOM 653 N N . LEU A 1 86 ? 7.604 -0.766 -14.416 1.00 92.88 86 LEU A N 1
ATOM 654 C CA . LEU A 1 86 ? 6.954 -0.349 -15.650 1.00 92.88 86 LEU A CA 1
ATOM 655 C C . LEU A 1 86 ? 7.987 0.266 -16.593 1.00 92.88 86 LEU A C 1
ATOM 657 O O . LEU A 1 86 ? 8.879 0.992 -16.153 1.00 92.88 86 LEU A O 1
ATOM 661 N N . GLN A 1 87 ? 7.833 -0.005 -17.884 1.00 92.88 87 GLN A N 1
ATOM 662 C CA . GLN A 1 87 ? 8.554 0.664 -18.956 1.00 92.88 87 GLN A CA 1
ATOM 663 C C . GLN A 1 87 ? 7.585 1.536 -19.749 1.00 92.88 87 GLN A C 1
ATOM 665 O O . GLN A 1 87 ? 6.574 1.060 -20.272 1.00 92.88 87 GLN A O 1
ATOM 670 N N . VAL A 1 88 ? 7.932 2.816 -19.842 1.00 94.12 88 VAL A N 1
ATOM 671 C CA . VAL A 1 88 ? 7.337 3.751 -20.797 1.00 94.12 88 VAL A CA 1
ATOM 672 C C . VAL A 1 88 ? 7.991 3.506 -22.157 1.00 94.12 88 VAL A C 1
ATOM 674 O O . VAL A 1 88 ? 9.187 3.216 -22.215 1.00 94.12 88 VAL A O 1
ATOM 677 N N . TRP A 1 89 ? 7.209 3.571 -23.231 1.00 93.69 89 TRP A N 1
ATOM 678 C CA . TRP A 1 89 ? 7.693 3.397 -24.599 1.00 93.69 89 TRP A CA 1
ATOM 679 C C . TRP A 1 89 ? 8.836 4.372 -24.911 1.00 93.69 89 TRP A C 1
ATOM 681 O O . TRP A 1 89 ? 8.710 5.566 -24.645 1.00 93.69 89 TRP A O 1
ATOM 691 N N . ASN A 1 90 ? 9.960 3.843 -25.406 1.00 92.88 90 ASN A N 1
ATOM 692 C CA . ASN A 1 90 ? 11.217 4.585 -25.541 1.00 92.88 90 ASN A CA 1
ATOM 693 C C . ASN A 1 90 ? 12.058 4.183 -26.769 1.00 92.88 90 ASN A C 1
ATOM 695 O O . ASN A 1 90 ? 13.277 4.374 -26.761 1.00 92.88 90 ASN A O 1
ATOM 699 N N . ASP A 1 91 ? 11.448 3.594 -27.800 1.00 93.56 91 ASP A N 1
ATOM 700 C CA . ASP A 1 91 ? 12.179 3.099 -28.979 1.00 93.56 91 ASP A CA 1
ATOM 701 C C . ASP A 1 91 ? 12.860 4.239 -29.757 1.00 93.56 91 ASP A C 1
ATOM 703 O O . ASP A 1 91 ? 13.991 4.101 -30.227 1.00 93.56 91 ASP A O 1
ATOM 707 N N . ASP A 1 92 ? 12.202 5.393 -29.835 1.00 93.25 92 ASP A N 1
ATOM 708 C CA . ASP A 1 92 ? 12.711 6.626 -30.434 1.00 93.25 92 ASP A CA 1
ATOM 709 C C . ASP A 1 92 ? 13.938 7.171 -29.686 1.00 93.25 92 ASP A C 1
ATOM 711 O O . ASP A 1 92 ? 14.969 7.468 -30.296 1.00 93.25 92 ASP A O 1
ATOM 715 N N . LEU A 1 93 ? 13.866 7.220 -28.354 1.00 93.12 93 LEU A N 1
ATOM 716 C CA . LEU A 1 93 ? 14.970 7.630 -27.490 1.00 93.12 93 LEU A CA 1
ATOM 717 C C . LEU A 1 93 ? 16.170 6.692 -27.654 1.00 93.12 93 LEU A C 1
ATOM 719 O O . LEU A 1 93 ? 17.314 7.145 -27.722 1.00 93.12 93 LEU A O 1
ATOM 723 N N . MET A 1 94 ? 15.923 5.384 -27.763 1.00 95.19 94 MET A N 1
ATOM 724 C CA . MET A 1 94 ? 16.978 4.399 -28.000 1.00 95.19 94 MET A CA 1
ATOM 725 C C . MET A 1 94 ? 17.632 4.582 -29.375 1.00 95.19 94 MET A C 1
ATOM 727 O O . MET A 1 94 ? 18.859 4.490 -29.483 1.00 95.19 94 MET A O 1
ATOM 731 N N . ALA A 1 95 ? 16.852 4.889 -30.415 1.00 97.06 95 ALA A N 1
ATOM 732 C CA . ALA A 1 95 ? 17.378 5.167 -31.749 1.00 97.06 95 ALA A CA 1
ATOM 733 C C . ALA A 1 95 ? 18.257 6.430 -31.772 1.00 97.06 95 ALA A C 1
ATOM 735 O O . ALA A 1 95 ? 19.384 6.385 -32.274 1.00 97.06 95 ALA A O 1
ATOM 736 N N . GLN A 1 96 ? 17.796 7.530 -31.167 1.00 96.69 96 GLN A N 1
ATOM 737 C CA . GLN A 1 96 ? 18.568 8.775 -31.052 1.00 96.69 96 GLN A CA 1
ATOM 738 C C . GLN A 1 96 ? 19.875 8.561 -30.285 1.00 96.69 96 GLN A C 1
ATOM 740 O O . GLN A 1 96 ? 20.944 9.004 -30.704 1.00 96.69 96 GLN A O 1
ATOM 745 N N . LEU A 1 97 ? 19.813 7.814 -29.183 1.00 97.31 97 LEU A N 1
ATOM 746 C CA . LEU A 1 97 ? 20.976 7.491 -28.369 1.00 97.31 97 LEU A CA 1
ATOM 747 C C . LEU A 1 97 ? 22.027 6.704 -29.167 1.00 97.31 97 LEU A C 1
ATOM 749 O O . LEU A 1 97 ? 23.223 6.983 -29.056 1.00 97.31 97 LEU A O 1
ATOM 753 N N . ASN A 1 98 ? 21.603 5.752 -30.000 1.00 97.50 98 ASN A N 1
ATOM 754 C CA . ASN A 1 98 ? 22.508 4.999 -30.869 1.00 97.50 98 ASN A CA 1
ATOM 755 C C . ASN A 1 98 ? 23.152 5.885 -31.943 1.00 97.50 98 ASN A C 1
ATOM 757 O O . ASN A 1 98 ? 24.363 5.792 -32.160 1.00 97.50 98 ASN A O 1
ATOM 761 N N . LEU A 1 99 ? 22.374 6.777 -32.561 1.00 97.94 99 LEU A N 1
ATOM 762 C CA . LEU A 1 99 ? 22.873 7.746 -33.538 1.00 97.94 99 LEU A CA 1
ATOM 763 C C . LEU A 1 99 ? 23.942 8.659 -32.923 1.00 97.94 99 LEU A C 1
ATOM 765 O O . LEU A 1 99 ? 25.036 8.792 -33.474 1.00 97.94 99 LEU A O 1
ATOM 769 N N . HIS A 1 100 ? 23.678 9.218 -31.740 1.00 97.69 100 HIS A N 1
ATOM 770 C CA . HIS A 1 100 ? 24.637 10.084 -31.055 1.00 97.69 100 HIS A CA 1
ATOM 771 C C . HIS A 1 100 ? 25.912 9.341 -30.653 1.00 97.69 100 HIS A C 1
ATOM 773 O O . HIS A 1 100 ? 27.013 9.868 -30.813 1.00 97.69 100 HIS A O 1
ATOM 779 N N . LYS A 1 101 ? 25.805 8.089 -30.190 1.00 97.12 101 LYS A N 1
ATOM 780 C CA . LYS A 1 101 ? 26.983 7.253 -29.907 1.00 97.12 101 LYS A CA 1
ATOM 781 C C . LYS A 1 101 ? 27.839 7.026 -31.153 1.00 97.12 101 LYS A C 1
ATOM 783 O O . LYS A 1 101 ? 29.064 7.095 -31.059 1.00 97.12 101 LYS A O 1
ATOM 788 N N . ALA A 1 102 ? 27.215 6.771 -32.304 1.00 96.69 102 ALA A N 1
ATOM 789 C CA . ALA A 1 102 ? 27.925 6.584 -33.565 1.00 96.69 102 ALA A CA 1
ATOM 790 C C . ALA A 1 102 ? 28.642 7.868 -34.011 1.00 96.69 102 ALA A C 1
ATOM 792 O O . ALA A 1 102 ? 29.818 7.810 -34.360 1.00 96.69 102 ALA A O 1
ATOM 793 N N . GLN A 1 103 ? 27.984 9.028 -33.910 1.00 96.56 103 GLN A N 1
ATOM 794 C CA . GLN A 1 103 ? 28.602 10.328 -34.202 1.00 96.56 103 GLN A CA 1
ATOM 795 C C . GLN A 1 103 ? 29.783 10.635 -33.280 1.00 96.56 103 GLN A C 1
ATOM 797 O O . GLN A 1 103 ? 30.838 11.042 -33.754 1.00 96.56 103 GLN A O 1
ATOM 802 N N . ILE A 1 104 ? 29.649 10.389 -31.972 1.00 97.31 10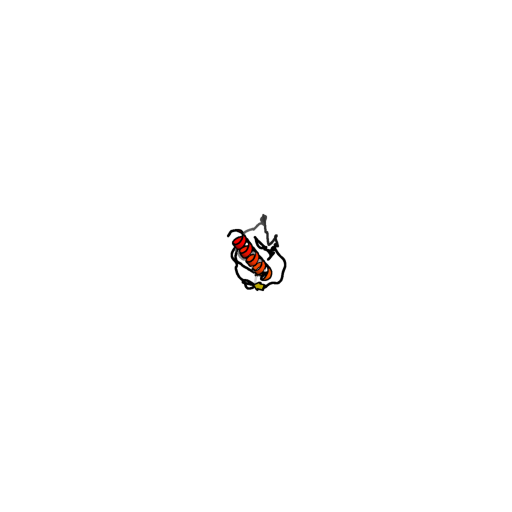4 ILE A N 1
ATOM 803 C CA . ILE A 1 104 ? 30.754 10.579 -31.023 1.00 97.31 104 ILE A CA 1
ATOM 804 C C . ILE A 1 104 ? 31.934 9.670 -31.381 1.00 97.31 104 ILE A C 1
ATOM 806 O O . ILE A 1 104 ? 33.080 10.094 -31.268 1.00 97.31 104 ILE A O 1
ATOM 810 N N . LYS A 1 105 ? 31.676 8.427 -31.806 1.00 96.50 105 LYS A N 1
ATOM 811 C CA . LYS A 1 105 ? 32.729 7.500 -32.232 1.00 96.50 105 LYS A CA 1
ATOM 812 C C . LYS A 1 105 ? 33.415 7.974 -33.516 1.00 96.50 105 LYS A C 1
ATOM 814 O O . LYS A 1 105 ? 34.635 7.921 -33.573 1.00 96.50 105 LYS A O 1
ATOM 819 N N . ALA A 1 106 ? 32.649 8.440 -34.501 1.00 95.75 106 ALA A N 1
ATOM 820 C CA . ALA A 1 106 ? 33.180 8.956 -35.762 1.00 95.75 106 ALA A CA 1
ATOM 821 C C . ALA A 1 106 ? 34.028 10.221 -35.560 1.00 95.75 106 ALA A C 1
ATOM 823 O O . ALA A 1 106 ? 35.090 10.327 -36.147 1.00 95.75 106 ALA A O 1
ATOM 824 N N . ASN A 1 107 ? 33.602 11.133 -34.682 1.00 92.69 107 ASN A N 1
ATOM 825 C CA . ASN A 1 107 ? 34.327 12.379 -34.403 1.00 92.69 107 ASN A CA 1
ATOM 826 C C . ASN A 1 107 ? 35.570 12.194 -33.512 1.00 92.69 107 ASN A C 1
ATOM 828 O O . ASN A 1 107 ? 36.357 13.125 -33.371 1.00 92.69 107 ASN A O 1
ATOM 832 N N . LYS A 1 108 ? 35.705 11.046 -32.835 1.00 89.06 108 LYS A N 1
ATOM 833 C CA . LYS A 1 108 ? 36.874 10.710 -32.001 1.00 89.06 108 LYS A CA 1
ATOM 834 C C . LYS A 1 108 ? 37.949 9.922 -32.755 1.00 89.06 108 LYS A C 1
ATOM 836 O O . LYS A 1 108 ? 39.029 9.747 -32.196 1.00 89.06 108 LYS A O 1
ATOM 841 N N . ALA A 1 109 ? 37.614 9.386 -33.927 1.00 65.81 109 ALA A N 1
ATOM 842 C CA . ALA A 1 109 ? 38.544 8.713 -34.829 1.00 65.81 109 ALA A CA 1
ATOM 843 C C . ALA A 1 109 ? 39.241 9.748 -35.719 1.00 65.81 109 ALA A C 1
ATOM 845 O O . ALA A 1 109 ? 40.428 9.517 -36.027 1.00 65.81 109 ALA A O 1
#

Radius of gyration: 53.27 Å; chains: 1; bounding box: 106×47×127 Å

Foldseek 3Di:
DDPVVVVVVVVVVVVVVVVVVPPDDDDDDDDDDDDDDDDDPDDDDDPDDDDDDDPDDDDPDDPDDAAWPDAPDDPPDDDDPPDDGTDHDCVVVVVVVVVVVVVVVVVVD

Sequence (109 aa):
MNKKLILLCMLIVLGATSYYFSIGPERIDVTQYIVAQGEVKASVANTRVGTIKACRRAYLAPAIGGNVARLFVKEGELVKKKQLLLQVWNDDLMAQLNLHKAQIKANKA

Secondary structure (DSSP, 8-state):
--HHHHHHHHHHHHHHHHHHHH-PPPPPP-------------------------S-------SS---EEEE-S-TT----TT---EEE--HHHHHHHHHHHHHHHHHH-

pLDDT: mean 86.32, std 9.16, range [58.19, 97.94]